Protein AF-A0A959BIN3-F1 (afdb_monomer_lite)

Secondary structure (DSSP, 8-state):
-PPPPPP--PPPPPPPPPS-TT-----PPPPPHHHHHHHHHTT-HHHHHHHHHHHH---HHHHHHHHHHHHHHGGG--

Foldseek 3Di:
DDDDDDDDDDDDDDDDDDPDPPDDDDDDDDDALVVLLVCVVVVNVVSVVVLVVLCVDPDPVSVVRNVVNVVSCVVVPD

Structure (mmCIF, N/CA/C/O backbone):
data_AF-A0A959BIN3-F1
#
_entry.id   AF-A0A959BIN3-F1
#
loop_
_atom_site.group_PDB
_atom_site.id
_atom_site.type_symbol
_atom_site.label_atom_id
_atom_site.label_alt_id
_atom_site.label_comp_id
_atom_site.label_asym_id
_atom_site.label_entity_id
_atom_site.label_seq_id
_atom_site.pdbx_PDB_ins_code
_atom_site.Cartn_x
_atom_site.Cartn_y
_atom_site.Cartn_z
_atom_site.occupancy
_atom_site.B_iso_or_equiv
_atom_site.auth_seq_id
_atom_site.auth_comp_id
_atom_site.auth_asym_id
_atom_site.auth_atom_id
_atom_site.pdbx_PDB_model_num
ATOM 1 N N . MET A 1 1 ? 38.681 -37.342 -24.076 1.00 58.31 1 MET A N 1
ATOM 2 C CA . MET A 1 1 ? 38.188 -36.215 -23.253 1.00 58.31 1 MET A CA 1
ATOM 3 C C . MET A 1 1 ? 37.202 -35.395 -24.083 1.00 58.31 1 MET A C 1
ATOM 5 O O . MET A 1 1 ? 37.641 -34.786 -25.055 1.00 58.31 1 MET A O 1
ATOM 9 N N . PRO A 1 2 ? 35.888 -35.428 -23.800 1.00 60.75 2 PRO A N 1
ATOM 10 C CA . PRO A 1 2 ? 34.914 -34.569 -24.476 1.00 60.75 2 PRO A CA 1
ATOM 11 C C . PRO A 1 2 ? 35.086 -33.108 -24.020 1.00 60.75 2 PRO A C 1
ATOM 13 O O . PRO A 1 2 ? 35.338 -32.845 -22.847 1.00 60.75 2 PRO A O 1
ATOM 16 N N . LYS A 1 3 ? 35.005 -32.154 -24.956 1.00 57.03 3 LYS A N 1
ATOM 17 C CA . LYS A 1 3 ? 35.178 -30.713 -24.689 1.00 57.03 3 LYS A CA 1
ATOM 18 C C . LYS A 1 3 ? 33.895 -30.111 -24.084 1.00 57.03 3 LYS A C 1
ATOM 20 O O . LYS A 1 3 ? 32.812 -30.480 -24.539 1.00 57.03 3 LY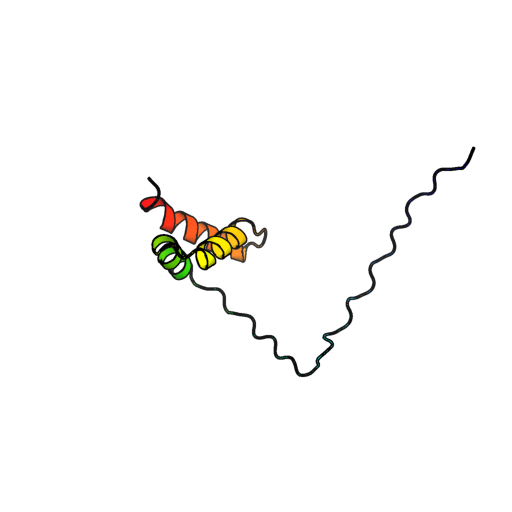S A O 1
ATOM 25 N N . PRO A 1 4 ? 33.982 -29.154 -23.138 1.00 62.56 4 PRO A N 1
ATOM 26 C CA . PRO A 1 4 ? 32.804 -28.486 -22.589 1.00 62.56 4 PRO A CA 1
ATOM 27 C C . PRO A 1 4 ? 32.153 -27.599 -23.659 1.00 62.56 4 PRO A C 1
ATOM 29 O O . PRO A 1 4 ? 32.781 -26.698 -24.217 1.00 62.56 4 PRO A O 1
ATOM 32 N N . THR A 1 5 ? 30.891 -27.874 -23.976 1.00 68.69 5 THR A N 1
ATOM 33 C CA . THR A 1 5 ? 30.101 -27.101 -24.940 1.00 68.69 5 THR A CA 1
ATOM 34 C C . THR A 1 5 ? 29.521 -25.875 -24.233 1.00 68.69 5 THR A C 1
ATOM 36 O O . THR A 1 5 ? 28.836 -26.007 -23.222 1.00 68.69 5 THR A O 1
ATOM 39 N N . LYS A 1 6 ? 29.808 -24.666 -24.733 1.00 73.25 6 LYS A N 1
ATOM 40 C CA . LYS A 1 6 ? 29.216 -23.424 -24.209 1.00 73.25 6 LYS A CA 1
ATOM 41 C C . LYS A 1 6 ? 27.694 -23.440 -24.438 1.00 73.25 6 LYS A C 1
ATOM 43 O O . LYS A 1 6 ? 27.289 -23.726 -25.567 1.00 73.25 6 LYS A O 1
ATOM 48 N N . PRO A 1 7 ? 26.856 -23.095 -23.440 1.00 74.38 7 PRO A N 1
ATOM 49 C CA . PRO A 1 7 ? 25.422 -22.929 -23.652 1.00 74.38 7 PRO A CA 1
ATOM 50 C C . PRO A 1 7 ? 25.178 -21.833 -24.695 1.00 74.38 7 PRO A C 1
ATOM 52 O O . PRO A 1 7 ? 25.543 -20.676 -24.490 1.00 74.38 7 PRO A O 1
ATOM 55 N N . GLN A 1 8 ? 24.591 -22.193 -25.834 1.00 74.31 8 GLN A N 1
ATOM 56 C CA . GLN A 1 8 ? 24.101 -21.212 -26.797 1.00 74.31 8 GLN A CA 1
ATOM 57 C C . GLN A 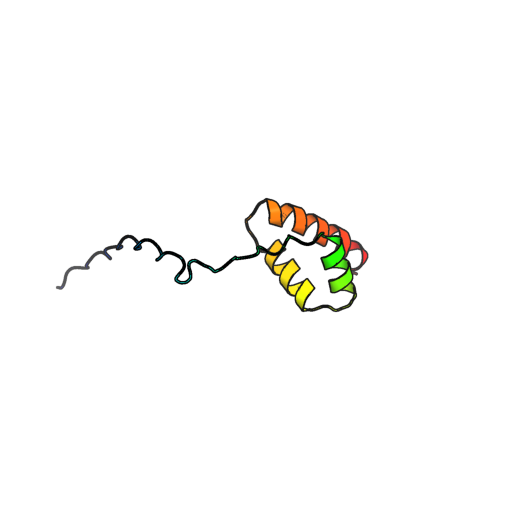1 8 ? 22.766 -20.670 -26.290 1.00 74.31 8 GLN A C 1
ATOM 59 O O . GLN A 1 8 ? 21.756 -21.375 -26.295 1.00 74.31 8 GLN A O 1
ATOM 64 N N . VAL A 1 9 ? 22.760 -19.412 -25.854 1.00 76.25 9 VAL A N 1
ATOM 65 C CA . VAL A 1 9 ? 21.524 -18.686 -25.557 1.00 76.25 9 VAL A CA 1
ATOM 66 C C . VAL A 1 9 ? 20.82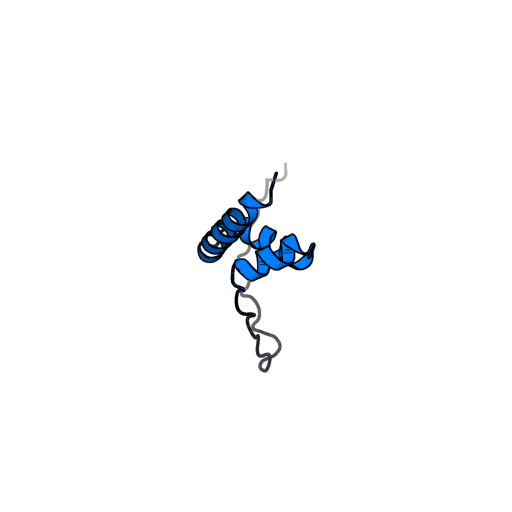5 -18.401 -26.882 1.00 76.25 9 VAL A C 1
ATOM 68 O O . VAL A 1 9 ? 21.332 -17.650 -27.713 1.00 76.25 9 VAL A O 1
ATOM 71 N N . ARG A 1 10 ? 19.665 -19.024 -27.095 1.00 76.69 10 ARG A N 1
ATOM 72 C CA . ARG A 1 10 ? 18.771 -18.680 -28.202 1.00 76.69 10 ARG A CA 1
ATOM 73 C C . ARG A 1 10 ? 17.962 -17.454 -27.794 1.00 76.69 10 ARG A C 1
ATOM 75 O O . ARG A 1 10 ? 17.308 -17.474 -26.755 1.00 76.69 10 ARG A O 1
ATOM 82 N N . SER A 1 11 ? 18.012 -16.402 -28.603 1.00 75.06 11 SER A N 1
ATOM 83 C CA . SER A 1 11 ? 17.160 -15.223 -28.450 1.00 75.06 11 SER A CA 1
ATOM 84 C C . SER A 1 11 ? 15.694 -15.662 -28.400 1.00 75.06 11 SER A C 1
ATOM 86 O O . SER A 1 11 ? 15.263 -16.452 -29.243 1.00 75.06 11 SER A O 1
ATOM 88 N N . GLY A 1 12 ? 14.939 -15.187 -27.409 1.00 76.38 12 GLY A N 1
ATOM 89 C CA . GLY A 1 12 ? 13.511 -15.484 -27.307 1.00 76.38 12 GLY A CA 1
ATOM 90 C C . GLY A 1 12 ? 12.767 -15.034 -28.566 1.00 76.38 12 GLY A C 1
ATOM 91 O O . GLY A 1 12 ? 13.026 -13.952 -29.091 1.00 76.38 12 GLY A O 1
ATOM 92 N N . VAL A 1 13 ? 11.858 -15.875 -29.060 1.00 78.50 13 VAL A N 1
ATOM 93 C CA . VAL A 1 13 ? 10.928 -15.504 -30.134 1.00 78.50 13 VAL A CA 1
ATOM 94 C C . VAL A 1 13 ? 9.933 -14.469 -29.614 1.00 78.50 13 VAL A C 1
ATOM 96 O O . VAL A 1 13 ? 9.536 -14.517 -28.448 1.00 78.50 13 VAL A O 1
ATOM 99 N N . SER A 1 14 ? 9.537 -13.521 -30.466 1.00 75.31 14 SER A N 1
ATOM 100 C CA . SER A 1 14 ? 8.520 -12.531 -30.112 1.00 75.31 14 SER A CA 1
ATOM 101 C C . SER A 1 14 ? 7.229 -13.235 -29.674 1.00 75.31 14 SER A C 1
ATOM 103 O O . SER A 1 14 ? 6.833 -14.213 -30.315 1.00 75.31 14 SER A O 1
ATOM 105 N N . PRO A 1 15 ? 6.566 -12.764 -28.601 1.00 72.56 15 PRO A N 1
ATOM 106 C CA . PRO A 1 15 ? 5.296 -13.332 -28.176 1.00 72.56 15 PRO A CA 1
ATOM 107 C C . PRO A 1 15 ? 4.297 -13.297 -29.339 1.00 72.56 15 PRO A C 1
ATOM 109 O O . PRO A 1 15 ? 4.236 -12.281 -30.041 1.00 72.56 15 PRO A O 1
ATOM 112 N N . PRO A 1 16 ? 3.508 -14.363 -29.558 1.00 74.94 16 PRO A N 1
ATOM 113 C CA . PRO A 1 16 ? 2.409 -14.284 -30.506 1.00 74.94 16 PRO A CA 1
ATOM 114 C C . PRO A 1 16 ? 1.455 -13.162 -30.075 1.00 74.94 16 PRO A C 1
ATOM 116 O O . PRO A 1 16 ? 1.249 -12.928 -28.881 1.00 74.94 16 PRO A O 1
ATOM 119 N N . GLY A 1 17 ? 0.883 -12.453 -31.052 1.00 76.50 17 GLY A N 1
ATOM 120 C CA . GLY A 1 17 ? -0.182 -11.486 -30.788 1.00 76.50 17 GLY A CA 1
ATOM 121 C C . GLY A 1 17 ? -1.360 -12.138 -30.054 1.00 76.50 17 GLY A C 1
ATOM 122 O O . GLY A 1 17 ? -1.489 -13.362 -30.028 1.00 76.50 17 GLY A O 1
ATOM 123 N N . SER A 1 18 ? -2.229 -11.320 -29.448 1.00 79.75 18 SER A N 1
ATOM 124 C CA . SER A 1 18 ? -3.453 -11.817 -28.804 1.00 79.75 18 SER A CA 1
ATOM 125 C C . SER A 1 18 ? -4.211 -12.740 -29.760 1.00 79.75 18 SER A C 1
ATOM 127 O O . SER A 1 18 ? -4.549 -12.333 -30.870 1.00 79.75 18 SER A O 1
ATOM 129 N N . LEU A 1 19 ? -4.502 -13.967 -29.316 1.00 77.19 19 LEU A N 1
ATOM 130 C CA . LEU A 1 19 ? -5.235 -14.965 -30.105 1.00 77.19 19 LEU A CA 1
ATOM 131 C C . LEU A 1 19 ? -6.649 -14.494 -30.472 1.00 77.19 19 LEU A C 1
ATOM 133 O O . LEU A 1 19 ? -7.246 -15.018 -31.407 1.00 77.19 19 LEU A O 1
ATOM 137 N N . ASN A 1 20 ? -7.191 -13.521 -29.730 1.00 81.88 20 ASN A N 1
ATOM 138 C CA . ASN A 1 20 ? -8.544 -13.029 -29.925 1.00 81.88 20 ASN A CA 1
ATOM 139 C C . ASN A 1 20 ? -8.538 -11.526 -30.276 1.00 81.88 20 ASN A C 1
ATOM 141 O O . ASN A 1 20 ? -8.290 -10.697 -29.391 1.00 81.88 20 ASN A O 1
ATOM 145 N N . PRO A 1 21 ? -8.810 -11.159 -31.546 1.00 77.69 21 PRO A N 1
ATOM 146 C CA . PRO A 1 21 ? -8.780 -9.773 -32.017 1.00 77.69 21 PRO A CA 1
ATOM 147 C C . PRO A 1 21 ? -9.917 -8.913 -31.448 1.00 77.69 21 PRO A C 1
ATOM 149 O O . PRO A 1 21 ? -9.844 -7.691 -31.511 1.00 77.69 21 PRO A O 1
ATOM 152 N N . HIS A 1 22 ? -10.960 -9.525 -30.876 1.00 83.50 22 HIS A N 1
ATOM 153 C CA . HIS A 1 22 ? -12.092 -8.812 -30.270 1.00 83.50 22 HIS A CA 1
ATOM 154 C C . HIS A 1 22 ? -11.982 -8.701 -28.740 1.00 83.50 22 HIS A C 1
ATOM 156 O O . HIS A 1 22 ? -12.897 -8.199 -28.085 1.00 83.50 22 HIS A O 1
ATOM 162 N N . LEU A 1 23 ? -10.881 -9.172 -28.140 1.00 81.25 23 LEU A N 1
ATOM 163 C CA . LEU A 1 23 ? -10.701 -9.127 -26.693 1.00 81.25 23 LEU A CA 1
ATOM 164 C C . LEU A 1 23 ? -10.402 -7.695 -26.230 1.00 81.25 23 LEU A C 1
ATOM 166 O O . LEU A 1 23 ? -9.278 -7.207 -26.340 1.00 81.25 23 LEU A O 1
ATOM 170 N N . GLN A 1 24 ? -11.403 -7.034 -25.652 1.00 79.50 24 GLN A N 1
ATOM 171 C CA . GLN A 1 24 ? -11.211 -5.756 -24.972 1.00 79.50 24 GLN A CA 1
ATOM 172 C C . GLN A 1 24 ? -10.685 -6.004 -23.554 1.00 79.50 24 GLN A C 1
ATOM 174 O O . GLN A 1 24 ? -11.446 -6.286 -22.627 1.00 79.50 24 GLN A O 1
ATOM 179 N N . VAL A 1 25 ? -9.366 -5.910 -23.370 1.00 77.88 25 VAL A N 1
ATOM 180 C CA . VAL A 1 25 ? -8.749 -6.009 -22.041 1.00 77.88 25 VAL A CA 1
ATOM 181 C C . VAL A 1 25 ? -9.001 -4.708 -21.283 1.00 77.88 25 VAL A C 1
ATOM 183 O O . VAL A 1 25 ? -8.269 -3.729 -21.427 1.00 77.88 25 VAL A O 1
ATOM 186 N N . GLN A 1 26 ? -10.037 -4.691 -20.447 1.00 75.94 26 GLN A N 1
ATOM 187 C CA . GLN A 1 26 ? -10.242 -3.587 -19.518 1.00 75.94 26 GLN A CA 1
ATOM 188 C C . GLN A 1 26 ? -9.216 -3.684 -18.389 1.00 75.94 26 GLN A C 1
ATOM 190 O O . GLN A 1 26 ? -9.298 -4.543 -17.507 1.00 75.94 26 GLN A O 1
ATOM 195 N N . ARG A 1 27 ? -8.225 -2.790 -18.412 1.00 74.75 27 ARG A N 1
ATOM 196 C CA . ARG A 1 27 ? -7.318 -2.617 -17.278 1.00 74.75 27 ARG A CA 1
ATOM 197 C C . ARG A 1 27 ? -8.128 -2.106 -16.095 1.00 74.75 27 ARG A C 1
ATOM 199 O O . ARG A 1 27 ? -8.668 -1.002 -16.141 1.00 74.75 27 ARG A O 1
ATOM 206 N N . ARG A 1 28 ? -8.207 -2.910 -15.032 1.00 75.12 28 ARG A N 1
ATOM 207 C CA . ARG A 1 28 ? -8.787 -2.455 -13.767 1.00 75.12 28 ARG A CA 1
ATOM 208 C C . ARG A 1 28 ? -8.020 -1.222 -13.301 1.00 75.12 28 ARG A C 1
ATOM 210 O O . ARG A 1 28 ? -6.789 -1.227 -13.275 1.00 75.12 28 ARG A O 1
ATOM 217 N N . LYS A 1 29 ? -8.762 -0.167 -12.974 1.00 80.69 29 LYS A N 1
ATOM 218 C CA . LYS A 1 29 ? -8.196 1.072 -12.443 1.00 80.69 29 LYS A CA 1
ATOM 219 C C . LYS A 1 29 ? -7.526 0.767 -11.102 1.00 80.69 29 LYS A C 1
ATOM 221 O O . LYS A 1 29 ? -8.030 -0.060 -10.341 1.00 80.69 29 LYS A O 1
ATOM 226 N N . GLN A 1 30 ? -6.387 1.404 -10.835 1.00 82.94 30 GLN A N 1
ATOM 227 C CA . GLN A 1 30 ? -5.755 1.292 -9.523 1.00 82.94 30 GLN A CA 1
ATOM 228 C C . GLN A 1 30 ? -6.692 1.888 -8.467 1.00 82.94 30 GLN A C 1
ATOM 230 O O . GLN A 1 30 ? -7.279 2.949 -8.687 1.00 82.94 30 GLN A O 1
ATOM 235 N N . ARG A 1 31 ? -6.859 1.173 -7.354 1.00 93.62 31 ARG A N 1
ATOM 236 C CA . ARG A 1 31 ? -7.640 1.642 -6.206 1.00 93.62 31 ARG A CA 1
ATOM 237 C C . ARG A 1 31 ? -6.864 2.706 -5.429 1.00 93.62 31 ARG A C 1
ATOM 239 O O . ARG A 1 31 ? -5.635 2.627 -5.399 1.00 93.62 31 ARG A O 1
ATOM 246 N N . PRO A 1 32 ? -7.551 3.651 -4.772 1.00 95.31 32 PRO A N 1
ATOM 247 C CA . PRO A 1 32 ? -6.907 4.568 -3.838 1.00 95.31 32 PRO A CA 1
ATOM 248 C C . PRO A 1 32 ? -6.400 3.826 -2.591 1.00 95.31 32 PRO A C 1
ATOM 250 O O . PRO A 1 32 ? -6.957 2.793 -2.210 1.00 95.31 32 PRO A O 1
ATOM 253 N N . ALA A 1 33 ? -5.386 4.378 -1.916 1.00 96.94 33 ALA A N 1
ATOM 254 C CA . ALA A 1 33 ? -4.787 3.783 -0.716 1.00 96.94 33 ALA A CA 1
ATOM 255 C C . ALA A 1 33 ? -5.827 3.471 0.374 1.00 96.94 33 ALA A C 1
ATOM 257 O O . ALA A 1 33 ? -5.825 2.383 0.949 1.00 96.94 33 ALA A O 1
ATOM 258 N N . GLY A 1 34 ? -6.770 4.391 0.602 1.00 96.94 34 GLY A N 1
ATOM 259 C CA . GLY A 1 34 ? -7.805 4.245 1.627 1.00 96.94 34 GLY A CA 1
ATOM 260 C C . GLY A 1 34 ? -8.704 3.014 1.456 1.00 96.94 34 GLY A C 1
ATOM 261 O O . GLY A 1 34 ? -9.113 2.430 2.456 1.00 96.94 34 GLY A O 1
ATOM 262 N N . GLU A 1 35 ? -8.968 2.567 0.222 1.00 97.50 35 GLU A N 1
ATOM 263 C CA . GLU A 1 35 ? -9.776 1.359 -0.021 1.00 97.50 35 GLU A CA 1
ATOM 264 C C . GLU A 1 35 ? -9.037 0.098 0.446 1.00 97.50 35 GLU A C 1
ATOM 266 O O . GLU A 1 35 ? -9.642 -0.796 1.042 1.00 97.50 35 GLU A O 1
ATOM 271 N N . TYR A 1 36 ? -7.713 0.043 0.247 1.00 97.69 36 TYR A N 1
ATOM 272 C CA . TYR A 1 36 ? -6.897 -1.041 0.791 1.00 97.69 36 TYR A CA 1
ATOM 273 C C . TYR A 1 36 ? -6.922 -1.028 2.316 1.00 97.69 36 TYR A C 1
ATOM 275 O O . TYR A 1 36 ? -7.170 -2.068 2.917 1.00 97.69 36 TYR A O 1
ATOM 283 N N . VAL A 1 37 ? -6.719 0.138 2.936 1.00 97.56 37 VAL A N 1
ATOM 284 C CA . VAL A 1 37 ? -6.659 0.274 4.400 1.00 97.56 37 VAL A CA 1
ATOM 285 C C . VAL A 1 37 ? -7.984 -0.135 5.040 1.00 97.56 37 VAL A C 1
ATOM 287 O O . VAL A 1 37 ? -7.991 -0.986 5.927 1.00 97.56 37 VAL A O 1
ATOM 290 N N . GLN A 1 38 ? -9.117 0.381 4.551 1.00 97.81 38 GLN A N 1
ATOM 291 C CA . GLN A 1 38 ? -10.439 -0.014 5.054 1.00 97.81 38 GLN A CA 1
ATOM 292 C C . GLN A 1 38 ? -10.672 -1.522 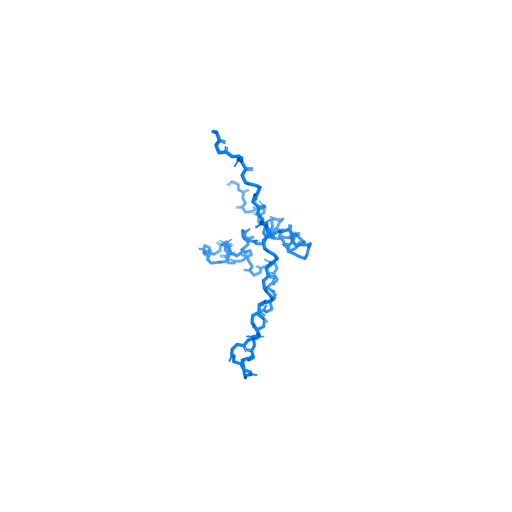4.933 1.00 97.81 38 GLN A C 1
ATOM 294 O O . GLN A 1 38 ? -11.148 -2.159 5.872 1.00 97.81 38 GLN A O 1
ATOM 299 N N . GLY A 1 39 ? -10.298 -2.108 3.795 1.00 97.56 39 GLY A N 1
ATOM 300 C CA . GLY A 1 39 ? -10.407 -3.544 3.589 1.00 97.56 39 GLY A CA 1
ATOM 301 C C . GLY A 1 39 ? -9.525 -4.370 4.516 1.00 97.56 39 GLY A C 1
ATOM 302 O O . GLY A 1 39 ? -9.976 -5.388 5.033 1.00 97.56 39 GLY A O 1
ATOM 303 N N . ILE A 1 40 ? -8.284 -3.935 4.738 1.00 97.25 40 ILE A N 1
ATOM 304 C CA . ILE A 1 40 ? -7.326 -4.604 5.625 1.00 97.25 40 ILE A CA 1
ATOM 305 C C . ILE A 1 40 ? -7.830 -4.566 7.068 1.00 97.25 40 ILE A C 1
ATOM 307 O O . ILE A 1 40 ? -7.902 -5.616 7.705 1.00 97.25 40 ILE A O 1
ATOM 311 N N . LEU A 1 41 ? -8.247 -3.394 7.556 1.00 96.69 41 LEU A N 1
ATOM 312 C CA . LEU A 1 41 ? -8.811 -3.235 8.901 1.00 96.69 41 LEU A CA 1
ATOM 313 C C . LEU A 1 41 ? -10.111 -4.032 9.080 1.00 96.69 41 LEU A C 1
ATOM 315 O O . LEU A 1 41 ? -10.382 -4.539 10.164 1.00 96.69 41 LEU A O 1
ATOM 319 N N . GLY A 1 42 ? -10.881 -4.213 8.004 1.00 97.50 42 GLY A N 1
ATOM 320 C CA . GLY A 1 42 ? -12.045 -5.100 7.966 1.00 97.50 42 GLY A CA 1
ATOM 321 C C . GLY A 1 42 ? -11.723 -6.601 7.880 1.00 97.50 42 GLY A C 1
ATOM 322 O O . GLY A 1 42 ? -12.643 -7.403 7.734 1.00 97.50 42 GLY A O 1
ATOM 323 N N . GLY A 1 43 ? -10.449 -7.011 7.920 1.00 96.81 43 GLY A N 1
ATOM 324 C CA . GLY A 1 43 ? -10.030 -8.418 7.826 1.00 96.81 43 GLY A CA 1
ATOM 325 C C . GLY A 1 43 ? -10.032 -8.999 6.403 1.00 96.81 43 GLY A C 1
ATOM 326 O O . GLY A 1 43 ? -9.950 -10.217 6.208 1.00 96.81 43 GLY A O 1
ATOM 327 N N . GLY A 1 44 ? -10.125 -8.149 5.381 1.00 97.81 44 GLY A N 1
ATOM 328 C CA . GLY A 1 44 ? -10.200 -8.528 3.974 1.00 97.81 44 GLY A CA 1
ATOM 329 C C . GLY A 1 44 ? -8.875 -9.048 3.415 1.00 97.81 44 GLY A C 1
ATOM 330 O O . GLY A 1 44 ? -8.065 -8.288 2.883 1.00 97.81 44 GLY A O 1
ATOM 331 N N . ARG A 1 45 ? -8.688 -10.374 3.432 1.00 97.69 45 ARG A N 1
ATOM 332 C CA . ARG A 1 45 ? -7.463 -11.045 2.942 1.00 97.69 45 ARG A CA 1
ATOM 333 C C . ARG A 1 45 ? -7.092 -10.699 1.500 1.00 97.69 45 ARG A C 1
ATOM 335 O O . ARG A 1 45 ? -5.920 -10.548 1.196 1.00 97.69 45 ARG A O 1
ATOM 342 N N . VAL A 1 46 ? -8.078 -10.545 0.616 1.00 97.19 46 VAL A N 1
ATOM 343 C CA . VAL A 1 46 ? -7.838 -10.208 -0.799 1.00 97.19 46 VAL A CA 1
ATOM 344 C C . VAL A 1 46 ? -7.187 -8.830 -0.948 1.00 97.19 46 VAL A C 1
ATOM 346 O O . VAL A 1 46 ? -6.277 -8.671 -1.760 1.00 97.19 46 VAL A O 1
ATOM 349 N N . LEU A 1 47 ? -7.639 -7.842 -0.171 1.00 97.25 47 LEU A N 1
ATOM 350 C CA . LEU A 1 47 ? -7.078 -6.491 -0.203 1.00 97.25 47 LEU A CA 1
ATOM 351 C C . LEU A 1 47 ? -5.712 -6.445 0.478 1.00 97.25 47 LEU A C 1
ATOM 353 O O . LEU A 1 47 ? -4.808 -5.800 -0.045 1.00 97.25 47 LEU A O 1
ATOM 357 N N . LEU A 1 48 ? -5.531 -7.218 1.551 1.00 97.62 48 LEU A N 1
ATOM 358 C CA . LEU A 1 48 ? -4.221 -7.420 2.162 1.00 97.62 48 LEU A CA 1
ATOM 359 C C . LEU A 1 48 ? -3.212 -8.011 1.167 1.00 97.62 48 LEU A C 1
ATOM 361 O O . LEU A 1 48 ? -2.140 -7.444 0.980 1.00 97.62 48 LEU A O 1
ATOM 365 N N . SER A 1 49 ? -3.554 -9.104 0.479 1.00 98.12 49 SER A N 1
ATOM 366 C CA . SER A 1 49 ? -2.662 -9.721 -0.512 1.00 98.12 49 SER A CA 1
ATOM 367 C C . SER A 1 49 ? -2.301 -8.758 -1.644 1.00 98.12 49 SER A C 1
ATOM 369 O O . SER A 1 49 ? -1.146 -8.701 -2.050 1.00 98.12 49 SER A O 1
ATOM 371 N N . GLN A 1 50 ? -3.261 -7.965 -2.129 1.00 97.19 50 GLN A N 1
ATOM 372 C CA . GLN A 1 50 ? -2.988 -6.960 -3.162 1.00 97.19 50 GLN A CA 1
ATOM 373 C C . GLN A 1 50 ? -2.062 -5.847 -2.658 1.00 97.19 50 GLN A C 1
ATOM 375 O O . GLN A 1 50 ? -1.157 -5.448 -3.387 1.00 97.19 50 GLN A O 1
ATOM 380 N N . ALA A 1 51 ? -2.253 -5.372 -1.424 1.00 97.44 51 ALA A N 1
ATOM 381 C CA . ALA A 1 51 ? -1.365 -4.387 -0.815 1.00 97.44 51 ALA A CA 1
ATOM 382 C C . ALA A 1 51 ? 0.067 -4.929 -0.664 1.00 97.44 51 ALA A C 1
ATOM 384 O O . ALA A 1 51 ? 1.014 -4.226 -1.002 1.00 97.44 51 ALA A O 1
ATOM 385 N N . ILE A 1 52 ? 0.233 -6.193 -0.257 1.00 97.88 52 ILE A N 1
ATOM 386 C CA . ILE A 1 52 ? 1.551 -6.852 -0.192 1.00 97.88 52 ILE A CA 1
ATOM 387 C C . ILE A 1 52 ? 2.208 -6.884 -1.576 1.00 97.88 52 ILE A C 1
ATOM 389 O O . ILE A 1 52 ? 3.351 -6.462 -1.720 1.00 97.88 52 ILE A O 1
ATOM 393 N N . THR A 1 53 ? 1.478 -7.282 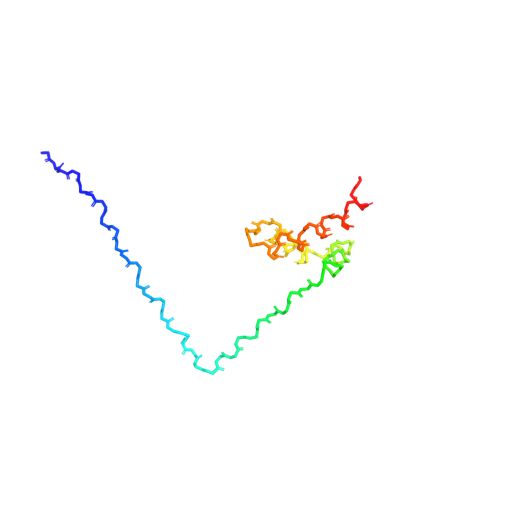-2.622 1.00 97.62 53 THR A N 1
ATOM 394 C CA . THR A 1 53 ? 2.014 -7.274 -3.994 1.00 97.62 53 THR A CA 1
ATOM 395 C C . THR A 1 53 ? 2.426 -5.871 -4.460 1.00 97.62 53 THR A C 1
ATOM 397 O O . THR A 1 53 ? 3.403 -5.733 -5.196 1.00 97.62 53 THR A O 1
ATOM 400 N N . LEU A 1 54 ? 1.702 -4.819 -4.054 1.00 97.19 54 LEU A N 1
ATOM 401 C CA . LEU A 1 54 ? 2.102 -3.436 -4.340 1.00 97.19 54 LEU A CA 1
ATOM 402 C C . LEU A 1 54 ? 3.421 -3.081 -3.643 1.00 97.19 54 LEU A C 1
ATOM 404 O O . LEU A 1 54 ? 4.292 -2.497 -4.284 1.00 97.19 54 LEU A O 1
ATOM 408 N N . ILE A 1 55 ? 3.578 -3.476 -2.377 1.00 97.00 55 ILE A N 1
ATOM 409 C CA . ILE A 1 55 ? 4.793 -3.256 -1.576 1.00 97.00 55 ILE A CA 1
ATOM 410 C C . ILE A 1 55 ? 6.001 -3.997 -2.172 1.00 97.00 55 ILE A C 1
ATOM 412 O O . ILE A 1 55 ? 7.101 -3.454 -2.207 1.00 97.00 55 ILE A O 1
ATOM 416 N N . GLU A 1 56 ? 5.804 -5.210 -2.687 1.00 98.06 56 GLU A N 1
ATOM 417 C CA . GLU A 1 56 ? 6.862 -6.017 -3.315 1.00 98.06 56 GLU A CA 1
ATOM 418 C C . GLU A 1 56 ? 7.255 -5.524 -4.719 1.00 98.06 56 GLU A C 1
ATOM 420 O O . GLU A 1 56 ? 8.253 -5.966 -5.296 1.00 98.06 56 GLU A O 1
ATOM 425 N N . SER A 1 57 ? 6.471 -4.623 -5.311 1.00 97.38 57 SER A N 1
ATOM 426 C CA . SER A 1 57 ? 6.688 -4.185 -6.682 1.00 97.38 57 SER A CA 1
ATOM 427 C C . SER A 1 57 ? 7.825 -3.170 -6.813 1.00 97.38 57 SER A C 1
ATOM 429 O O . SER A 1 57 ? 7.943 -2.212 -6.055 1.00 97.38 57 SER A O 1
ATOM 431 N N . THR A 1 58 ? 8.618 -3.307 -7.878 1.00 97.06 58 THR A N 1
ATOM 432 C CA . THR A 1 58 ? 9.702 -2.371 -8.222 1.00 97.06 58 THR A CA 1
ATOM 433 C C . THR A 1 58 ? 9.243 -1.166 -9.050 1.00 97.06 58 THR A C 1
ATOM 435 O O . THR A 1 58 ? 10.054 -0.309 -9.396 1.00 97.06 58 THR A O 1
ATOM 438 N N . ARG A 1 59 ? 7.954 -1.082 -9.408 1.00 97.25 59 ARG A N 1
ATOM 439 C CA . ARG A 1 59 ? 7.420 0.033 -10.205 1.00 97.25 59 ARG A CA 1
ATOM 440 C C . ARG A 1 59 ? 7.252 1.285 -9.327 1.00 97.25 59 ARG A C 1
ATOM 442 O O . ARG A 1 59 ? 6.544 1.190 -8.325 1.00 97.25 59 ARG A O 1
ATOM 449 N N . PRO A 1 60 ? 7.771 2.464 -9.727 1.00 95.69 60 PRO A N 1
ATOM 450 C CA . PRO A 1 60 ? 7.680 3.686 -8.916 1.00 95.69 60 PRO A CA 1
ATOM 451 C C . PRO A 1 60 ? 6.247 4.086 -8.539 1.00 95.69 60 PRO A C 1
ATOM 453 O O . PRO A 1 60 ? 5.991 4.484 -7.408 1.00 95.69 60 PRO A O 1
ATOM 456 N N . GLU A 1 61 ? 5.293 3.916 -9.461 1.00 94.56 61 GLU A N 1
ATOM 457 C CA . GLU A 1 61 ? 3.866 4.175 -9.210 1.00 94.56 61 GLU A CA 1
ATOM 458 C C . GLU A 1 61 ? 3.312 3.323 -8.057 1.00 94.56 61 GLU A C 1
ATOM 460 O O . GLU A 1 61 ? 2.542 3.806 -7.233 1.00 94.56 61 GLU A O 1
ATOM 465 N N . HIS A 1 62 ? 3.708 2.047 -7.988 1.00 96.75 62 HIS A N 1
ATOM 466 C CA . HIS A 1 62 ? 3.263 1.150 -6.924 1.00 96.75 62 HIS A CA 1
ATOM 467 C C . HIS A 1 62 ? 3.928 1.500 -5.595 1.00 96.75 62 HIS A C 1
ATOM 469 O O . HIS A 1 62 ? 3.265 1.451 -4.567 1.00 96.75 62 HIS A O 1
ATOM 475 N N . GLN A 1 63 ? 5.203 1.896 -5.615 1.00 97.12 63 GLN A N 1
ATOM 476 C CA . GLN A 1 63 ? 5.941 2.280 -4.410 1.00 97.12 63 GLN A CA 1
ATOM 477 C C . GLN A 1 63 ? 5.329 3.509 -3.729 1.00 97.12 63 GLN A C 1
ATOM 479 O O . GLN A 1 63 ? 5.188 3.520 -2.508 1.00 97.12 63 GLN A O 1
ATOM 484 N N . GLN A 1 64 ? 4.910 4.514 -4.507 1.00 97.12 64 GLN A N 1
ATOM 485 C CA . GLN A 1 64 ? 4.216 5.692 -3.973 1.00 97.12 64 GLN A CA 1
ATOM 486 C C . GLN A 1 64 ? 2.914 5.299 -3.262 1.00 97.12 64 GLN A C 1
ATOM 488 O O . GLN A 1 64 ? 2.696 5.678 -2.112 1.00 97.12 64 GLN A O 1
ATOM 493 N N . LEU A 1 65 ? 2.088 4.482 -3.922 1.00 97.44 65 LEU A N 1
ATOM 494 C CA . LEU A 1 65 ? 0.833 3.989 -3.357 1.00 97.44 65 LEU A CA 1
ATOM 495 C C . LEU A 1 65 ? 1.064 3.101 -2.121 1.00 97.44 65 LEU A C 1
ATOM 497 O O . LEU A 1 65 ? 0.349 3.212 -1.128 1.00 97.44 65 LEU A O 1
ATOM 501 N N . ALA A 1 66 ? 2.076 2.235 -2.161 1.00 97.75 66 ALA A N 1
ATOM 502 C CA . ALA A 1 66 ? 2.446 1.360 -1.055 1.00 97.75 66 ALA A CA 1
ATOM 503 C C . ALA A 1 66 ? 2.870 2.155 0.186 1.00 97.75 66 ALA A C 1
ATOM 505 O O . ALA A 1 66 ? 2.436 1.833 1.291 1.00 97.75 66 ALA A O 1
ATOM 506 N N . GLN A 1 67 ? 3.660 3.218 0.011 1.00 97.94 67 GLN A N 1
ATOM 507 C CA . GLN A 1 67 ? 4.071 4.084 1.115 1.00 97.94 67 GLN A CA 1
ATOM 508 C C . GLN A 1 67 ? 2.867 4.748 1.793 1.00 97.94 67 GLN A C 1
ATOM 510 O O . GLN A 1 67 ? 2.814 4.822 3.021 1.00 97.94 67 GLN A O 1
ATOM 515 N N . GLU A 1 68 ? 1.889 5.199 1.007 1.00 98.12 68 GLU A N 1
ATOM 516 C CA . GLU A 1 68 ? 0.650 5.774 1.531 1.00 98.12 68 GLU A CA 1
ATOM 517 C C . GLU A 1 68 ? -0.154 4.740 2.333 1.00 98.12 68 GLU A C 1
ATOM 519 O O . GLU A 1 68 ? -0.553 5.021 3.463 1.00 98.12 68 GLU A O 1
ATOM 524 N N . ILE A 1 69 ? -0.322 3.522 1.799 1.00 97.81 69 ILE A N 1
ATOM 525 C CA . ILE A 1 69 ? -1.001 2.421 2.503 1.00 97.81 69 ILE A CA 1
ATOM 526 C C . ILE A 1 69 ? -0.301 2.115 3.833 1.00 97.81 69 ILE A C 1
ATOM 528 O O . ILE A 1 69 ? -0.972 2.022 4.859 1.00 97.81 69 ILE A O 1
ATOM 532 N N . ILE A 1 70 ? 1.031 1.983 3.837 1.00 97.00 70 ILE A N 1
ATOM 533 C CA . ILE A 1 70 ? 1.806 1.703 5.055 1.00 97.00 70 ILE A CA 1
ATOM 534 C C . ILE A 1 70 ? 1.565 2.800 6.091 1.00 97.00 70 ILE A C 1
ATOM 536 O O . ILE A 1 70 ? 1.178 2.489 7.215 1.00 97.00 70 ILE A O 1
ATOM 540 N N . ASN A 1 71 ? 1.727 4.070 5.709 1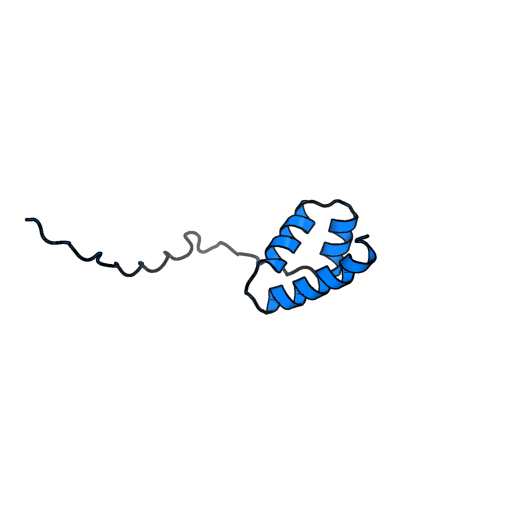.00 97.75 71 ASN A N 1
ATOM 541 C CA . ASN A 1 71 ? 1.564 5.205 6.618 1.00 97.75 71 ASN A CA 1
ATOM 542 C C . ASN A 1 71 ? 0.171 5.243 7.260 1.00 97.75 71 ASN A C 1
ATOM 544 O O . ASN A 1 71 ? 0.053 5.533 8.448 1.00 97.75 71 ASN A O 1
ATOM 548 N N . LEU A 1 72 ? -0.871 4.919 6.492 1.00 97.50 72 LEU A N 1
ATOM 549 C CA . LEU A 1 72 ? -2.246 4.852 6.988 1.00 97.50 72 LEU A CA 1
ATOM 550 C C . LEU A 1 72 ? -2.500 3.638 7.897 1.00 97.50 72 LEU A C 1
ATOM 552 O O . LEU A 1 72 ? -3.363 3.707 8.767 1.00 97.50 72 LEU A O 1
ATOM 556 N N . CYS A 1 73 ? -1.758 2.542 7.731 1.00 96.44 73 CYS A N 1
ATOM 557 C CA . CYS A 1 73 ? -1.859 1.358 8.590 1.00 96.44 73 CYS A CA 1
ATOM 558 C C . CYS A 1 73 ? -1.083 1.489 9.914 1.00 96.44 73 CYS A C 1
ATOM 560 O O . CYS A 1 73 ? -1.428 0.806 10.881 1.00 96.44 73 CYS A O 1
ATOM 562 N N . LEU A 1 74 ? -0.053 2.345 9.982 1.00 95.88 74 LEU A N 1
ATOM 563 C CA . LEU A 1 74 ? 0.809 2.483 11.168 1.00 95.88 74 LEU A CA 1
ATOM 564 C C . LEU A 1 74 ? 0.042 2.762 12.478 1.00 95.88 74 LEU A C 1
ATOM 566 O O . LEU A 1 74 ? 0.328 2.081 13.458 1.00 95.88 74 LEU A O 1
ATOM 570 N N . PRO A 1 75 ? -0.962 3.663 12.538 1.00 96.50 75 PRO A N 1
ATOM 571 C CA . PRO A 1 75 ? -1.707 3.931 13.777 1.00 96.50 75 PRO A CA 1
ATOM 572 C C . PRO A 1 75 ? -2.523 2.741 14.304 1.00 96.50 75 PRO A C 1
ATOM 574 O O . PRO A 1 75 ? -2.943 2.745 15.457 1.00 96.50 75 PRO A O 1
ATOM 577 N N . HIS A 1 76 ? -2.782 1.743 13.457 1.00 93.56 76 HIS A N 1
ATOM 578 C CA . HIS A 1 76 ? -3.553 0.544 13.791 1.00 93.56 76 HIS A CA 1
ATOM 579 C C . HIS A 1 76 ? -2.667 -0.661 14.129 1.00 93.56 76 HIS A C 1
ATOM 581 O O . HIS A 1 76 ? -3.182 -1.738 14.421 1.00 93.56 76 HIS A O 1
ATOM 587 N N . SER A 1 77 ? -1.347 -0.490 14.050 1.00 82.88 77 SER A N 1
ATOM 588 C CA . SER A 1 77 ? -0.358 -1.534 14.298 1.00 82.88 77 SER A CA 1
ATOM 589 C C . SER A 1 77 ? 0.304 -1.257 15.646 1.00 82.88 77 SER A C 1
ATOM 591 O O . SER A 1 77 ? 1.091 -0.321 15.768 1.00 82.88 77 SER A O 1
ATOM 593 N N . GLY A 1 78 ? -0.050 -2.044 16.660 1.00 72.56 78 GLY A N 1
ATOM 594 C CA . GLY A 1 78 ? 0.441 -1.920 18.032 1.00 72.56 78 GLY A CA 1
ATOM 595 C C . GLY A 1 78 ? 0.340 -3.241 18.765 1.00 72.56 78 GLY A C 1
ATOM 596 O O . GLY A 1 78 ? -0.699 -3.916 18.587 1.00 72.56 78 GLY A O 1
#

Radius of gyration: 21.25 Å; chains: 1; bounding box: 50×42×50 Å

pLDDT: mean 87.93, std 11.75, range [57.03, 98.12]

Sequence (78 aa):
MPKPTKPQVRSGVSPPGSLNPHLQVQRRKQRPAGEYVQGILGGGRVLLSQAITLIESTRPEHQQLAQEIINLCLPHSG